Protein AF-A0A444J327-F1 (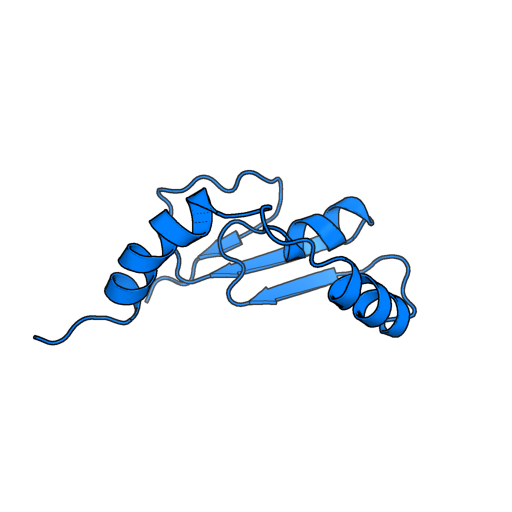afdb_monomer)

Radius of gyration: 14.36 Å; Cα contacts (8 Å, |Δi|>4): 92; chains: 1; bounding box: 26×22×43 Å

Nearest PDB structures (foldseek):
  8ia9-assembly1_A-2  TM=4.404E-01  e=3.057E-01  Saccharopolyspora spinosa
  1zg3-assembly1_A  TM=4.465E-01  e=2.663E-01  Medicago truncatula
  8yq8-assembly1_A  TM=3.602E-01  e=5.165E+00  Plasmodium falciparum VS/1
  7cty-assembly1_A  TM=3.208E-01  e=5.165E+00  Plasmodium falciparum

Sequence (88 aa):
MDITLQEIYDGFAETYEENRGLFDMTEVFDPFYAGLEAKQGRLLDVGCGAGEPFARFFIDRGWTVTGVDFYDRNRKPLMPFTVLYLKR

Organism: NCBI:txid1859131

Solvent-accessible surface area (backbone atoms only — not comparable to full-atom values): 5556 Å² total; per-residue (Å²): 133,92,76,50,75,64,61,57,47,58,69,48,45,55,65,47,59,76,51,60,84,74,66,87,53,58,86,59,49,51,60,56,52,61,72,63,79,59,81,58,53,80,45,81,37,79,70,33,77,74,31,76,70,63,56,46,60,41,44,80,48,64,27,49,55,38,30,32,30,76,68,71,80,88,61,71,64,87,55,101,59,57,69,48,68,59,81,130

Mean predicted aligned error: 9.12 Å

Foldseek 3Di:
DDDDPQNVCVVVLVVCVVCAPVDDCCVVVVVVVVVVVDQEEEEEAEQCRLPPPPNVVRVVSVYQYEYEHCHDPPDPNPDPHHYDHDDD

Secondary structure (DSSP, 8-state):
----HHHHHHHHHHHHHHTTT-S--HHHHHHHHHTT--SS-EEEEET-TT-TTHHHHHHTTT-EEEEEE---TTS--SSSSEEEE---

pLDDT: mean 74.79, std 15.04, range [45.81, 94.12]

Structure (mmCIF, N/CA/C/O backbone):
data_AF-A0A444J327-F1
#
_entry.id   AF-A0A444J327-F1
#
loop_
_atom_site.group_PDB
_atom_site.id
_atom_site.type_symbol
_atom_site.label_atom_id
_atom_site.label_alt_id
_atom_site.label_comp_id
_atom_site.label_asym_id
_atom_site.label_entity_id
_atom_site.label_seq_id
_atom_site.pdbx_PDB_ins_code
_atom_site.Cartn_x
_atom_site.Cartn_y
_atom_site.Cartn_z
_atom_site.occupancy
_atom_site.B_iso_or_equiv
_atom_site.auth_seq_id
_atom_site.auth_comp_id
_atom_site.auth_asym_id
_atom_site.auth_atom_id
_atom_site.pdbx_PDB_model_num
ATOM 1 N N . MET A 1 1 ? 16.734 4.078 -30.676 1.00 47.69 1 MET A N 1
ATOM 2 C CA . MET A 1 1 ? 15.680 3.112 -30.319 1.00 47.69 1 MET A CA 1
ATOM 3 C C . MET A 1 1 ? 14.801 3.820 -29.311 1.00 47.69 1 MET A C 1
ATOM 5 O O . MET A 1 1 ? 15.326 4.195 -28.272 1.00 47.69 1 MET A O 1
ATOM 9 N N . ASP A 1 2 ? 13.550 4.106 -29.667 1.00 65.25 2 ASP A N 1
ATOM 10 C CA . ASP A 1 2 ? 12.559 4.608 -28.710 1.00 65.25 2 ASP A CA 1
ATOM 11 C C . ASP A 1 2 ? 12.059 3.407 -27.915 1.00 65.25 2 ASP A C 1
ATOM 13 O O . ASP A 1 2 ? 11.327 2.575 -28.440 1.00 65.25 2 ASP A O 1
ATOM 17 N N . ILE A 1 3 ? 12.538 3.289 -26.684 1.00 63.97 3 ILE A N 1
ATOM 18 C CA . ILE A 1 3 ? 12.026 2.339 -25.701 1.00 63.97 3 ILE A CA 1
ATOM 19 C C . ILE A 1 3 ? 10.856 3.001 -24.981 1.00 63.97 3 ILE A C 1
ATOM 21 O O . ILE A 1 3 ? 10.967 4.122 -24.479 1.00 63.97 3 ILE A O 1
ATOM 25 N N . THR A 1 4 ? 9.713 2.330 -24.960 1.00 76.75 4 THR A N 1
ATOM 26 C CA . THR A 1 4 ? 8.527 2.810 -24.256 1.00 76.75 4 THR A CA 1
ATOM 27 C C . THR A 1 4 ? 8.725 2.684 -22.744 1.00 76.75 4 THR A C 1
ATOM 29 O O . THR A 1 4 ? 9.457 1.822 -22.256 1.00 76.75 4 THR A O 1
ATOM 32 N N . LEU A 1 5 ? 8.036 3.527 -21.964 1.00 69.19 5 LEU A N 1
ATOM 33 C CA . LEU A 1 5 ? 8.023 3.396 -20.499 1.00 69.19 5 LEU A CA 1
ATOM 34 C C . LEU A 1 5 ? 7.563 2.000 -20.055 1.00 69.19 5 LEU A C 1
ATOM 36 O O . LEU A 1 5 ? 8.041 1.500 -19.045 1.00 69.19 5 LEU A O 1
ATOM 40 N N . GLN A 1 6 ? 6.675 1.369 -20.821 1.00 66.12 6 GLN A N 1
ATOM 41 C CA . GLN A 1 6 ? 6.182 0.028 -20.539 1.00 66.12 6 GLN A CA 1
ATOM 42 C C . GLN A 1 6 ? 7.289 -1.027 -20.678 1.00 66.12 6 GLN A C 1
ATOM 44 O O . GLN A 1 6 ? 7.498 -1.800 -19.753 1.00 66.12 6 GLN A O 1
ATOM 49 N N . GLU A 1 7 ? 8.071 -0.988 -21.759 1.00 67.19 7 GLU A N 1
ATOM 50 C CA . GLU A 1 7 ? 9.182 -1.929 -21.980 1.00 67.19 7 GLU A CA 1
ATOM 51 C C . GLU A 1 7 ? 10.290 -1.797 -20.923 1.00 67.19 7 GLU A C 1
ATOM 53 O O . GLU A 1 7 ? 10.891 -2.792 -20.520 1.00 67.19 7 GLU A O 1
ATOM 58 N N . ILE A 1 8 ? 10.544 -0.577 -20.436 1.00 70.19 8 ILE A N 1
ATOM 59 C CA . ILE A 1 8 ? 11.470 -0.346 -19.319 1.00 70.19 8 ILE A CA 1
ATOM 60 C C . ILE A 1 8 ? 10.933 -1.008 -18.044 1.00 70.19 8 ILE A C 1
ATOM 62 O O . ILE A 1 8 ? 11.674 -1.705 -17.353 1.00 70.19 8 ILE A O 1
ATOM 66 N N . TYR A 1 9 ? 9.649 -0.808 -17.736 1.00 66.38 9 TYR A N 1
ATOM 67 C CA . TYR A 1 9 ? 9.025 -1.396 -16.552 1.00 66.38 9 TYR A CA 1
ATOM 68 C C . TYR A 1 9 ? 9.000 -2.922 -16.614 1.00 66.38 9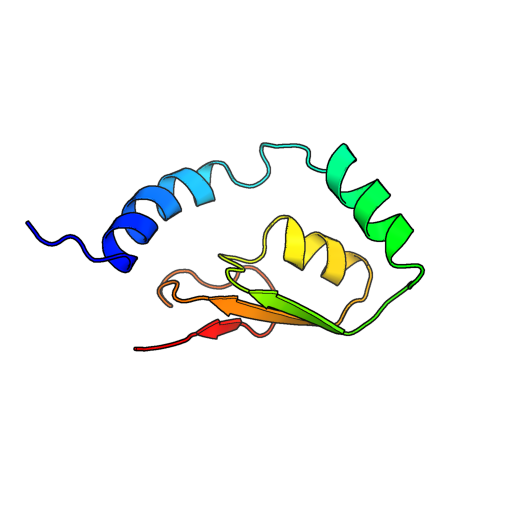 TYR A C 1
ATOM 70 O O . TYR A 1 9 ? 9.356 -3.552 -15.623 1.00 66.38 9 TYR A O 1
ATOM 78 N N . ASP A 1 10 ? 8.664 -3.516 -17.757 1.00 65.94 10 ASP A N 1
ATOM 79 C CA . ASP A 1 10 ? 8.596 -4.971 -17.915 1.00 65.94 10 ASP 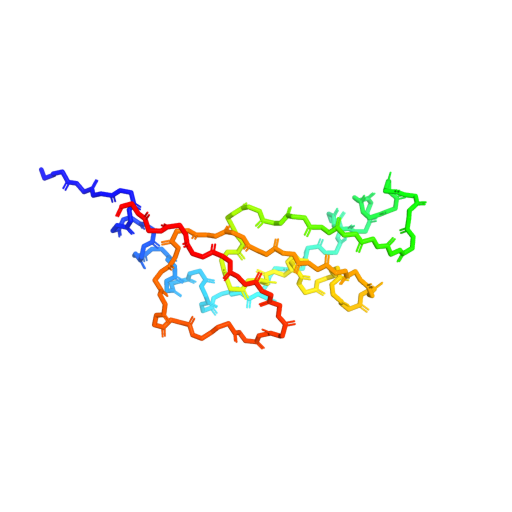A CA 1
ATOM 80 C C . ASP A 1 10 ? 9.957 -5.639 -17.646 1.00 65.94 10 ASP A C 1
ATOM 82 O O . ASP A 1 10 ? 10.021 -6.646 -16.936 1.00 65.94 10 ASP A O 1
ATOM 86 N N . GLY A 1 11 ? 11.055 -5.033 -18.115 1.00 67.62 11 GLY A N 1
ATOM 87 C CA . GLY A 1 11 ? 12.413 -5.536 -17.880 1.00 67.62 11 GLY A CA 1
ATOM 88 C C . GLY A 1 11 ? 12.866 -5.479 -16.415 1.00 67.62 11 GLY A C 1
ATOM 89 O O . GLY A 1 11 ? 13.607 -6.350 -15.964 1.00 67.62 11 GLY A O 1
ATOM 90 N N . PHE A 1 12 ? 12.410 -4.488 -15.642 1.00 64.56 12 PHE A N 1
ATOM 91 C CA . PHE A 1 12 ? 12.701 -4.410 -14.204 1.00 64.56 12 PHE A CA 1
ATOM 92 C C . PHE A 1 12 ? 11.716 -5.202 -13.354 1.00 64.56 12 PHE A C 1
ATOM 94 O O . PHE 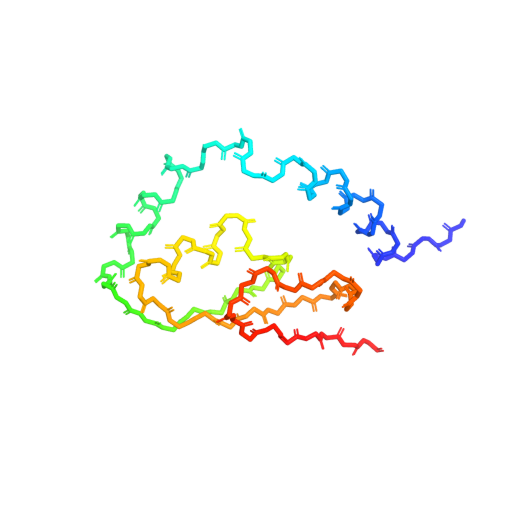A 1 12 ? 12.063 -5.638 -12.257 1.00 64.56 12 PHE A O 1
ATOM 101 N N . ALA A 1 13 ? 10.492 -5.389 -13.839 1.00 61.34 13 ALA A N 1
ATOM 102 C CA . ALA A 1 13 ? 9.434 -5.987 -13.059 1.00 61.34 13 ALA A CA 1
ATOM 103 C C . ALA A 1 13 ? 9.707 -7.460 -12.761 1.00 61.34 13 ALA A C 1
ATOM 105 O O . ALA A 1 13 ? 9.252 -7.930 -11.732 1.00 61.34 13 ALA A O 1
ATOM 106 N N . GLU A 1 14 ? 10.395 -8.215 -13.618 1.00 61.69 14 GLU A N 1
ATOM 107 C CA . GLU A 1 14 ? 10.742 -9.618 -13.326 1.00 61.69 14 GLU A CA 1
ATOM 108 C C . GLU A 1 14 ? 11.725 -9.724 -12.153 1.00 61.69 14 GLU A C 1
ATOM 110 O O . GLU A 1 14 ? 11.389 -10.299 -11.120 1.00 61.69 14 GLU A O 1
ATOM 115 N N . THR A 1 15 ? 12.860 -9.028 -12.236 1.00 59.66 15 THR A N 1
ATOM 116 C CA . THR A 1 15 ? 13.846 -8.944 -11.147 1.00 59.66 15 THR A CA 1
ATOM 117 C C . THR A 1 15 ? 13.251 -8.354 -9.868 1.00 59.66 15 THR A C 1
ATOM 119 O O . THR A 1 15 ? 13.603 -8.765 -8.764 1.00 59.66 15 THR A O 1
ATOM 122 N N . TYR A 1 16 ? 12.354 -7.372 -9.989 1.00 60.91 16 TYR A N 1
ATOM 123 C CA . TYR A 1 16 ? 11.702 -6.772 -8.832 1.00 60.91 16 TYR A CA 1
ATOM 124 C C . TYR A 1 16 ? 10.737 -7.759 -8.168 1.00 60.91 16 TYR A C 1
ATOM 126 O O . TYR A 1 16 ? 10.829 -7.896 -6.955 1.00 60.91 16 TYR A O 1
ATOM 134 N N . GLU A 1 17 ? 9.887 -8.474 -8.929 1.00 62.44 17 GLU A N 1
ATOM 135 C CA . GLU A 1 17 ? 8.999 -9.543 -8.418 1.00 62.44 17 GLU A CA 1
ATOM 136 C C . GLU A 1 17 ? 9.772 -10.637 -7.678 1.00 62.44 17 GLU A C 1
ATOM 138 O O . GLU A 1 17 ? 9.388 -11.009 -6.573 1.00 62.44 17 GLU A O 1
ATOM 143 N N . GLU A 1 18 ? 10.869 -11.129 -8.257 1.00 62.81 18 GLU A N 1
ATOM 144 C CA . GLU A 1 18 ? 11.673 -12.213 -7.671 1.00 62.81 18 GLU A CA 1
ATOM 145 C C . GLU A 1 18 ? 12.317 -11.830 -6.334 1.00 62.81 18 GLU A C 1
ATOM 147 O O . GLU A 1 18 ? 12.553 -12.688 -5.486 1.00 62.81 18 GLU A O 1
ATOM 152 N N . ASN A 1 19 ? 12.568 -10.536 -6.126 1.00 60.59 19 ASN A N 1
ATOM 153 C CA . ASN A 1 19 ? 13.155 -10.001 -4.901 1.00 60.59 19 ASN A CA 1
ATOM 154 C C . ASN A 1 19 ? 12.111 -9.368 -3.955 1.00 60.59 19 ASN A C 1
ATOM 156 O O . ASN A 1 19 ? 12.483 -8.771 -2.936 1.00 60.59 19 ASN A O 1
ATOM 160 N N . ARG A 1 20 ? 10.803 -9.475 -4.253 1.00 61.16 20 ARG A N 1
ATOM 161 C CA . ARG A 1 20 ? 9.745 -8.928 -3.383 1.00 61.16 20 ARG A CA 1
ATOM 162 C C . ARG A 1 20 ? 9.698 -9.664 -2.047 1.00 61.16 20 ARG A C 1
ATOM 164 O O . ARG A 1 20 ? 9.791 -10.884 -1.980 1.00 61.16 20 ARG A O 1
ATOM 171 N N . GLY A 1 21 ? 9.544 -8.893 -0.970 1.00 59.19 21 GLY A N 1
ATOM 172 C CA . GLY A 1 21 ? 9.535 -9.398 0.407 1.00 59.19 21 GLY A CA 1
ATOM 173 C C . GLY A 1 21 ? 10.920 -9.608 1.032 1.00 59.19 21 GLY A C 1
ATOM 174 O O . GLY A 1 21 ? 10.991 -9.968 2.202 1.00 59.19 21 GLY A O 1
ATOM 175 N N . LEU A 1 22 ? 12.017 -9.353 0.301 1.00 57.00 22 LEU A N 1
ATOM 176 C CA . LEU A 1 22 ? 13.381 -9.444 0.849 1.00 57.00 22 LEU A CA 1
ATOM 177 C C . LEU A 1 22 ? 13.793 -8.225 1.686 1.00 57.00 22 LEU A C 1
ATOM 179 O O . LEU A 1 22 ? 14.771 -8.296 2.427 1.00 57.00 22 LEU A O 1
ATOM 183 N N . PHE A 1 23 ? 13.062 -7.115 1.575 1.00 65.50 23 PHE A N 1
ATOM 184 C CA . PHE A 1 23 ? 13.325 -5.901 2.340 1.00 65.50 23 PHE A CA 1
ATOM 185 C C . PHE A 1 23 ? 12.287 -5.744 3.444 1.00 65.50 23 PHE A C 1
ATOM 187 O O . PHE A 1 23 ? 11.092 -5.612 3.173 1.00 65.50 23 PHE A O 1
ATOM 194 N N . ASP A 1 24 ? 12.760 -5.745 4.688 1.00 75.62 24 ASP A N 1
ATOM 195 C CA . ASP A 1 24 ? 11.946 -5.373 5.837 1.00 75.62 24 ASP A CA 1
ATOM 196 C C . ASP A 1 24 ? 11.664 -3.864 5.782 1.00 75.62 24 ASP A C 1
ATOM 198 O O . ASP A 1 24 ? 12.543 -3.035 6.013 1.00 75.62 24 ASP A O 1
ATOM 202 N N . MET A 1 25 ? 10.428 -3.514 5.423 1.00 84.06 25 MET A N 1
ATOM 203 C CA . MET A 1 25 ? 9.953 -2.130 5.326 1.00 84.06 25 MET A CA 1
ATOM 204 C C . MET A 1 25 ? 9.229 -1.669 6.599 1.00 84.06 25 MET A C 1
ATOM 206 O O . MET A 1 25 ? 8.639 -0.586 6.608 1.00 84.06 25 MET A O 1
ATOM 210 N N . THR A 1 26 ? 9.256 -2.467 7.673 1.00 84.00 26 THR A N 1
ATOM 211 C CA . THR A 1 26 ? 8.512 -2.196 8.913 1.00 84.00 26 THR A CA 1
ATOM 212 C C . THR A 1 26 ? 8.879 -0.837 9.507 1.00 84.00 26 THR A C 1
ATOM 214 O O . THR A 1 26 ? 7.988 -0.066 9.860 1.00 84.00 26 THR A O 1
ATOM 217 N N . GLU A 1 27 ? 10.168 -0.474 9.507 1.00 88.50 27 GLU A N 1
ATOM 218 C CA . GLU A 1 27 ? 10.648 0.818 10.028 1.00 88.50 27 GLU A CA 1
ATOM 219 C C . GLU A 1 27 ? 10.084 2.039 9.281 1.00 88.50 27 GLU A C 1
ATOM 221 O O . GLU A 1 27 ? 10.033 3.134 9.837 1.00 88.50 27 GLU A O 1
ATOM 226 N N . VAL A 1 28 ? 9.637 1.866 8.035 1.00 88.25 28 VAL A N 1
ATOM 227 C CA . VAL A 1 28 ? 9.001 2.925 7.239 1.00 88.25 28 VAL A CA 1
ATOM 228 C C . VAL A 1 28 ? 7.482 2.876 7.387 1.00 88.25 28 VAL A C 1
ATOM 230 O O . VAL A 1 28 ? 6.832 3.914 7.520 1.00 88.25 28 VAL A O 1
ATOM 233 N N . PHE A 1 29 ? 6.897 1.679 7.366 1.00 88.44 29 PHE A N 1
ATOM 234 C CA . PHE A 1 29 ? 5.446 1.508 7.365 1.00 88.44 29 PHE A CA 1
ATOM 235 C C . PHE A 1 29 ? 4.801 1.792 8.712 1.00 88.44 29 PHE A C 1
ATOM 237 O O . PHE A 1 29 ? 3.739 2.411 8.742 1.00 88.44 29 PHE A O 1
ATOM 244 N N . ASP A 1 30 ? 5.432 1.406 9.816 1.00 90.25 30 ASP A N 1
ATOM 245 C CA . ASP A 1 30 ? 4.880 1.630 11.148 1.00 90.25 30 ASP A CA 1
ATOM 246 C C . ASP A 1 30 ? 4.713 3.120 11.491 1.00 90.25 30 ASP A C 1
ATOM 248 O O . ASP A 1 30 ? 3.599 3.506 11.864 1.00 90.25 30 ASP A O 1
ATOM 252 N N . PRO A 1 31 ? 5.723 4.002 11.326 1.00 93.31 31 PRO A N 1
ATOM 253 C CA . PRO A 1 31 ? 5.528 5.426 11.590 1.00 93.31 31 PRO A CA 1
ATOM 254 C C . PRO A 1 31 ? 4.566 6.077 10.590 1.00 93.31 31 PRO A C 1
ATOM 256 O O . PRO A 1 31 ? 3.768 6.926 10.989 1.00 93.31 31 PRO A O 1
ATOM 259 N N . PHE A 1 32 ? 4.587 5.665 9.316 1.00 91.25 32 PHE A N 1
ATOM 260 C CA . PHE A 1 32 ? 3.623 6.146 8.323 1.00 91.25 32 PHE A CA 1
ATOM 261 C C . PHE A 1 32 ? 2.187 5.810 8.736 1.00 91.25 32 PHE A C 1
ATOM 263 O O . PHE A 1 32 ? 1.326 6.687 8.763 1.00 91.25 32 PHE A O 1
ATOM 270 N N . TYR A 1 33 ? 1.939 4.554 9.111 1.00 91.50 33 TYR A N 1
ATOM 271 C CA . TYR A 1 33 ? 0.626 4.088 9.537 1.00 91.50 33 TYR A CA 1
ATOM 272 C C . TYR A 1 33 ? 0.166 4.769 10.825 1.00 91.50 33 TYR A C 1
ATOM 274 O O . TYR A 1 33 ? -0.991 5.176 10.924 1.00 91.50 33 TYR A O 1
ATOM 282 N N . ALA A 1 34 ? 1.067 4.932 11.798 1.00 91.62 34 ALA A N 1
ATOM 283 C CA . ALA A 1 34 ? 0.766 5.625 13.046 1.00 91.62 34 ALA A CA 1
ATOM 284 C C . ALA A 1 34 ? 0.295 7.067 12.794 1.00 91.62 34 ALA A C 1
ATOM 286 O O . ALA A 1 34 ? -0.653 7.522 13.433 1.00 91.62 34 ALA A O 1
ATOM 287 N N . GLY A 1 35 ? 0.898 7.752 11.817 1.00 93.62 35 GLY A N 1
ATOM 288 C CA . GLY A 1 35 ? 0.522 9.110 11.421 1.00 93.62 35 GLY A CA 1
ATOM 289 C C . GLY A 1 35 ? -0.840 9.238 10.727 1.00 93.62 35 GLY A C 1
ATOM 290 O O . GLY A 1 35 ? -1.347 10.350 10.617 1.00 93.62 35 GLY A O 1
ATOM 291 N N . LEU A 1 36 ? -1.456 8.139 10.271 1.00 91.12 36 LEU A N 1
ATOM 292 C CA . LEU A 1 36 ? -2.797 8.177 9.670 1.00 91.12 36 LEU A CA 1
ATOM 293 C C . LEU A 1 36 ? -3.908 8.357 10.709 1.00 91.12 36 LEU A C 1
ATOM 295 O O . LEU A 1 36 ? -5.029 8.695 10.333 1.00 91.12 36 LEU A O 1
ATOM 299 N N . GLU A 1 37 ? -3.625 8.065 11.985 1.00 91.69 37 G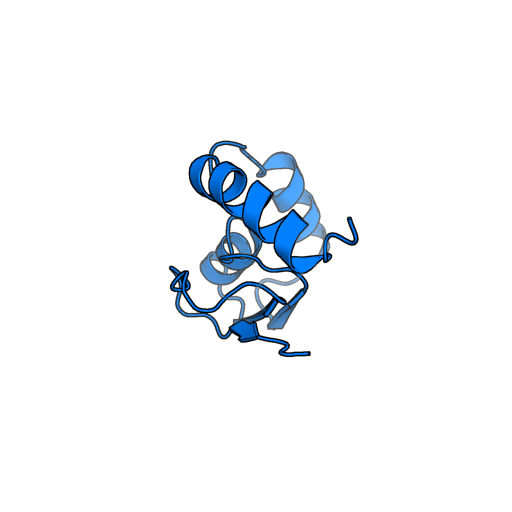LU A N 1
ATOM 300 C CA . GLU A 1 37 ? -4.579 8.135 13.105 1.00 91.69 37 GLU A CA 1
ATOM 301 C C . GLU A 1 37 ? -5.911 7.390 12.845 1.00 91.69 37 GLU A C 1
ATOM 303 O O . GLU A 1 37 ? -6.943 7.661 13.459 1.00 91.69 37 GLU A O 1
ATOM 308 N N . ALA A 1 38 ? -5.896 6.402 11.944 1.00 90.19 38 ALA A N 1
ATOM 309 C CA . ALA A 1 38 ? -7.064 5.655 11.496 1.00 90.19 38 ALA A CA 1
ATOM 310 C C . ALA A 1 38 ? -6.827 4.147 11.623 1.00 90.19 38 ALA A C 1
ATOM 312 O O . ALA A 1 38 ? -5.775 3.625 11.262 1.00 90.19 38 ALA A O 1
ATOM 313 N N . LYS A 1 39 ? -7.837 3.423 12.119 1.00 87.50 39 LYS A N 1
ATOM 314 C CA . LYS A 1 39 ? -7.759 1.960 12.278 1.00 87.50 39 LYS A CA 1
ATOM 315 C C . LYS A 1 39 ? -8.044 1.201 10.981 1.00 87.50 39 LYS A C 1
ATOM 317 O O . LYS A 1 39 ? -7.513 0.116 10.805 1.00 87.50 39 LYS A O 1
ATOM 322 N N . GLN A 1 40 ? -8.890 1.757 10.114 1.00 92.12 40 GLN A N 1
ATOM 323 C CA . GLN A 1 40 ? -9.255 1.215 8.804 1.00 92.12 40 GLN A CA 1
ATOM 324 C C . GLN A 1 40 ? -9.817 2.330 7.915 1.00 92.12 40 GLN A C 1
ATOM 326 O O . GLN A 1 40 ? -10.272 3.360 8.419 1.00 92.12 40 GLN A O 1
ATOM 331 N N . GLY A 1 41 ? -9.845 2.112 6.603 1.00 91.75 41 GLY A N 1
ATOM 332 C CA . GLY A 1 41 ? -10.354 3.090 5.646 1.00 91.75 41 GLY A CA 1
ATOM 333 C C . GLY A 1 41 ? -10.340 2.582 4.209 1.00 91.75 41 GLY A C 1
ATOM 334 O O . GLY A 1 41 ? -10.272 1.378 3.958 1.00 91.75 41 GLY A O 1
ATOM 335 N N . ARG A 1 42 ? -10.415 3.517 3.258 1.00 93.00 42 ARG A N 1
ATOM 336 C CA . ARG A 1 42 ? -10.282 3.243 1.822 1.00 93.00 42 ARG A CA 1
ATOM 337 C C . ARG A 1 42 ? -8.972 3.844 1.320 1.00 93.00 42 ARG A C 1
ATOM 339 O O . ARG A 1 42 ? -8.768 5.041 1.487 1.00 93.00 42 ARG A O 1
ATOM 346 N N . LEU A 1 43 ? -8.121 3.026 0.711 1.00 91.88 43 LEU A N 1
ATOM 347 C CA . LEU A 1 43 ? -6.820 3.421 0.167 1.00 91.88 43 LEU A CA 1
ATOM 348 C C . LEU A 1 43 ? -6.841 3.317 -1.361 1.00 91.88 43 LEU A C 1
ATOM 350 O O . LEU A 1 43 ? -7.327 2.325 -1.906 1.00 91.88 43 LEU A O 1
ATOM 354 N N . LEU A 1 44 ? -6.298 4.326 -2.039 1.00 92.38 44 LEU A N 1
ATOM 355 C CA . LEU A 1 44 ? -5.972 4.275 -3.462 1.00 92.38 44 LEU A CA 1
ATOM 356 C C . LEU A 1 44 ? -4.454 4.134 -3.596 1.00 92.38 44 LEU A C 1
ATOM 358 O O . LEU A 1 44 ? -3.729 5.025 -3.163 1.00 92.38 44 LEU A O 1
ATOM 362 N N . ASP A 1 45 ? -3.999 3.034 -4.185 1.00 89.31 45 ASP A N 1
ATOM 363 C CA . ASP A 1 45 ? -2.586 2.739 -4.422 1.00 89.31 45 ASP A CA 1
ATOM 364 C C . ASP A 1 45 ? -2.269 2.901 -5.917 1.00 89.31 45 ASP A C 1
ATOM 366 O O . ASP A 1 45 ? -2.790 2.160 -6.753 1.00 89.31 45 ASP A O 1
ATOM 370 N N . VAL A 1 46 ? -1.482 3.921 -6.267 1.00 89.12 46 VAL A N 1
ATOM 371 C CA . VAL A 1 46 ? -1.173 4.293 -7.658 1.00 89.12 46 VAL A CA 1
ATOM 372 C C . VAL A 1 46 ? 0.248 3.850 -7.990 1.00 89.12 46 VAL A C 1
ATOM 374 O O . VAL A 1 46 ? 1.196 4.301 -7.357 1.00 89.12 46 VAL A O 1
ATOM 377 N N . GLY A 1 47 ? 0.395 3.012 -9.015 1.00 84.62 47 GLY A N 1
ATOM 378 C CA . GLY A 1 47 ? 1.628 2.266 -9.279 1.00 84.62 47 GLY A CA 1
ATOM 379 C C . GLY A 1 47 ? 1.760 1.049 -8.361 1.00 84.62 47 GLY A C 1
ATOM 380 O O . GLY A 1 47 ? 2.839 0.789 -7.835 1.00 84.62 47 GLY A O 1
ATOM 381 N N . CYS A 1 48 ? 0.649 0.344 -8.116 1.00 81.69 48 CYS A N 1
ATOM 382 C CA . CYS A 1 48 ? 0.561 -0.687 -7.078 1.00 81.69 48 CYS A CA 1
ATOM 383 C C . CYS A 1 48 ? 1.359 -1.973 -7.369 1.00 81.69 48 CYS A C 1
ATOM 385 O O . CYS A 1 48 ? 1.492 -2.834 -6.497 1.00 81.69 48 CYS A O 1
ATOM 387 N N . GLY A 1 49 ? 1.856 -2.168 -8.591 1.00 79.50 49 GLY A N 1
ATOM 388 C CA . GLY A 1 49 ? 2.493 -3.402 -9.037 1.00 79.50 49 GLY A CA 1
ATOM 389 C C . GLY A 1 49 ? 1.594 -4.614 -8.779 1.00 79.50 49 GLY A C 1
ATOM 390 O O . GLY A 1 49 ? 0.405 -4.594 -9.099 1.00 79.50 49 GLY A O 1
ATOM 391 N N . ALA A 1 50 ? 2.139 -5.659 -8.143 1.00 74.50 50 ALA A N 1
ATOM 392 C CA . ALA A 1 50 ? 1.346 -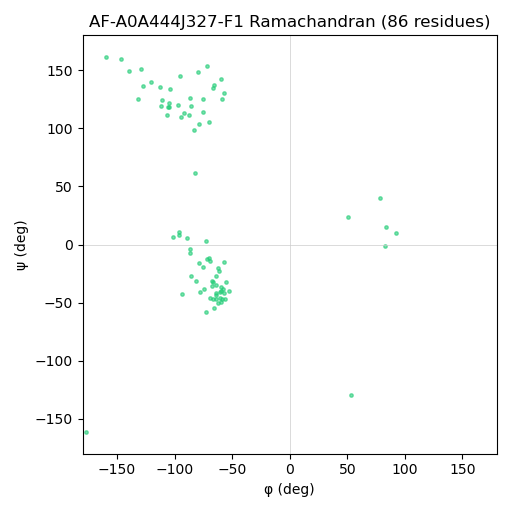6.810 -7.688 1.00 74.50 50 ALA A CA 1
ATOM 393 C C . ALA A 1 50 ? 0.768 -6.656 -6.266 1.00 74.50 50 ALA A C 1
ATOM 395 O O . ALA A 1 50 ? 0.158 -7.598 -5.760 1.00 74.50 50 ALA A O 1
ATOM 396 N N . GLY A 1 51 ? 0.928 -5.492 -5.625 1.00 78.56 51 GLY A N 1
ATOM 397 C CA . GLY A 1 51 ? 0.323 -5.171 -4.327 1.00 78.56 51 GLY A CA 1
ATOM 398 C C . GLY A 1 51 ? 1.163 -5.469 -3.086 1.00 78.56 51 GLY A C 1
ATOM 399 O O . GLY A 1 51 ? 0.644 -5.392 -1.974 1.00 78.56 51 GLY A O 1
ATOM 400 N N . GLU A 1 52 ? 2.441 -5.803 -3.240 1.00 81.88 52 GLU A N 1
ATOM 401 C CA . GLU A 1 52 ? 3.333 -6.155 -2.128 1.00 81.88 52 GLU A CA 1
ATOM 402 C C . GLU A 1 52 ? 4.547 -5.212 -2.061 1.00 81.88 52 GLU A C 1
ATOM 404 O O . GLU A 1 52 ? 5.109 -4.893 -3.113 1.00 81.88 52 GLU A O 1
ATOM 409 N N . PRO A 1 53 ? 5.000 -4.792 -0.858 1.00 81.75 53 PRO A N 1
ATOM 410 C CA . PRO A 1 53 ? 4.422 -5.081 0.464 1.00 81.75 53 PRO A CA 1
ATOM 411 C C . PRO A 1 53 ? 3.314 -4.098 0.900 1.00 81.75 53 PRO A C 1
ATOM 413 O O . PRO A 1 53 ? 2.670 -4.290 1.930 1.00 81.75 53 PRO A O 1
ATOM 416 N N . PHE A 1 54 ? 3.095 -3.018 0.144 1.00 86.88 54 PHE A N 1
ATOM 417 C CA . PHE A 1 54 ? 2.294 -1.879 0.599 1.00 86.88 54 PHE A CA 1
ATOM 418 C C . PHE A 1 54 ? 0.787 -2.168 0.653 1.00 86.88 54 PHE A C 1
ATOM 420 O O . PHE A 1 54 ? 0.188 -2.077 1.724 1.00 86.88 54 PHE A O 1
ATOM 427 N N . ALA A 1 55 ? 0.155 -2.562 -0.461 1.00 87.50 55 ALA A N 1
ATOM 428 C CA . ALA A 1 55 ? -1.284 -2.842 -0.459 1.00 87.50 55 ALA A CA 1
ATOM 429 C C . ALA A 1 55 ? -1.635 -3.968 0.528 1.00 87.50 55 ALA A C 1
ATOM 431 O O . ALA A 1 55 ? -2.611 -3.848 1.273 1.00 87.50 55 ALA A O 1
ATOM 432 N N . ARG A 1 56 ? -0.802 -5.015 0.614 1.00 85.69 56 ARG A N 1
ATOM 433 C CA . ARG A 1 56 ? -0.956 -6.092 1.599 1.00 85.69 56 ARG A CA 1
ATOM 434 C C . ARG A 1 56 ? -0.928 -5.593 3.040 1.00 85.69 56 ARG A C 1
ATOM 436 O O . ARG A 1 56 ? -1.826 -5.945 3.803 1.00 85.69 56 ARG A O 1
ATOM 443 N N . PHE A 1 57 ? 0.032 -4.741 3.400 1.00 89.00 57 PHE A N 1
ATOM 444 C CA . PHE A 1 57 ? 0.147 -4.181 4.751 1.00 89.00 57 PHE A CA 1
ATOM 445 C C . PHE A 1 57 ? -1.163 -3.533 5.233 1.00 89.00 57 PHE A C 1
ATOM 447 O O . PHE A 1 57 ? -1.555 -3.712 6.391 1.00 89.00 57 PHE A O 1
ATOM 454 N N . PHE A 1 58 ? -1.855 -2.820 4.339 1.00 92.00 58 PHE A N 1
ATOM 455 C CA . PHE A 1 58 ? -3.141 -2.173 4.608 1.00 92.00 58 PHE A CA 1
ATOM 456 C C . PHE A 1 58 ? -4.322 -3.153 4.600 1.00 92.00 58 PHE A C 1
ATOM 458 O O . PHE A 1 58 ? -5.188 -3.071 5.475 1.00 92.00 58 PHE A O 1
ATOM 465 N N . ILE A 1 59 ? -4.352 -4.103 3.659 1.00 90.25 59 ILE A N 1
ATOM 466 C CA . ILE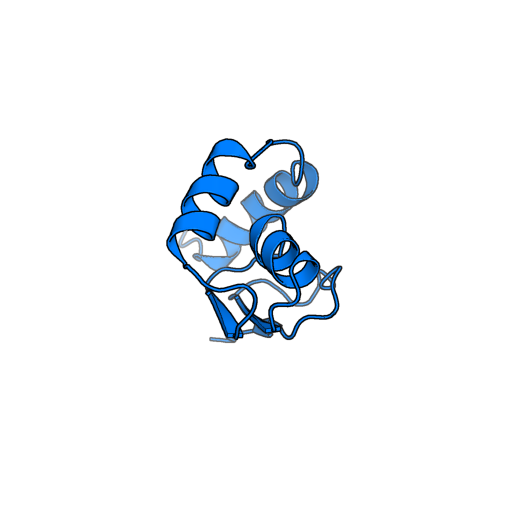 A 1 59 ? -5.390 -5.147 3.588 1.00 90.25 59 ILE A CA 1
ATOM 467 C C . ILE A 1 59 ? -5.395 -5.998 4.862 1.00 90.25 59 ILE A C 1
ATOM 469 O O . ILE A 1 59 ? -6.454 -6.196 5.455 1.00 90.25 59 ILE A O 1
ATOM 473 N N . ASP A 1 60 ? -4.222 -6.432 5.333 1.00 90.12 60 ASP A N 1
ATOM 474 C CA . ASP A 1 60 ? -4.084 -7.210 6.574 1.00 90.12 60 ASP A CA 1
ATOM 475 C C . ASP A 1 60 ? -4.554 -6.433 7.816 1.00 90.12 60 ASP A C 1
ATOM 477 O O . ASP A 1 60 ? -4.902 -7.027 8.835 1.00 90.12 60 ASP A O 1
ATOM 481 N N . ARG A 1 61 ? -4.621 -5.098 7.724 1.00 91.56 61 ARG A N 1
ATOM 482 C CA . ARG A 1 61 ? -5.139 -4.192 8.762 1.00 91.56 61 ARG A CA 1
ATOM 483 C C . ARG A 1 61 ? -6.606 -3.796 8.544 1.00 91.56 61 ARG A C 1
ATOM 485 O O . ARG A 1 61 ? -7.105 -2.902 9.219 1.00 91.56 61 ARG A O 1
ATOM 492 N N . GLY A 1 62 ? -7.315 -4.453 7.624 1.00 92.31 62 GLY A N 1
ATOM 493 C CA . GLY A 1 62 ? -8.754 -4.266 7.405 1.00 92.31 62 GLY A CA 1
ATOM 494 C C . GLY A 1 62 ? -9.126 -3.081 6.511 1.00 92.31 62 GLY A C 1
ATOM 495 O O . GLY A 1 62 ? -10.287 -2.667 6.489 1.00 92.31 62 GLY A O 1
ATOM 496 N N . TRP A 1 63 ? -8.174 -2.517 5.767 1.00 94.12 63 TRP A N 1
ATOM 497 C CA . TRP A 1 63 ? -8.466 -1.459 4.802 1.00 94.12 63 TRP A CA 1
ATOM 498 C C . TRP A 1 63 ? -9.030 -2.019 3.495 1.00 94.12 63 TRP A C 1
ATOM 500 O O . TRP A 1 63 ? -8.662 -3.095 3.031 1.00 94.12 63 TRP A O 1
ATOM 510 N N . THR A 1 64 ? -9.897 -1.238 2.851 1.00 92.81 64 THR A N 1
ATOM 511 C CA . THR A 1 64 ? -10.321 -1.486 1.469 1.00 92.81 64 THR A CA 1
ATOM 512 C C . THR A 1 64 ? -9.345 -0.799 0.523 1.00 92.81 64 THR A C 1
ATOM 514 O O . THR A 1 64 ? -9.323 0.429 0.453 1.00 92.81 64 THR A O 1
ATOM 517 N N . VAL A 1 65 ? -8.556 -1.568 -0.223 1.00 90.19 65 VAL A N 1
ATOM 518 C CA . VAL A 1 65 ? -7.545 -1.025 -1.141 1.00 90.19 65 VAL A CA 1
ATOM 519 C C . VAL A 1 65 ? -8.022 -1.126 -2.590 1.00 90.19 65 VAL A C 1
ATOM 521 O O . VAL A 1 65 ? -8.537 -2.157 -3.019 1.00 90.19 65 VAL A O 1
ATOM 524 N N . THR A 1 66 ? -7.873 -0.040 -3.346 1.00 90.06 66 THR A N 1
ATOM 525 C CA . THR A 1 66 ? -8.027 0.002 -4.808 1.00 90.06 66 THR A CA 1
ATOM 526 C C . THR A 1 66 ? -6.658 0.269 -5.416 1.00 90.06 66 THR A C 1
ATOM 528 O O . THR A 1 66 ? -6.070 1.307 -5.132 1.00 90.06 66 THR A O 1
ATOM 531 N N . GLY A 1 67 ? -6.153 -0.654 -6.231 1.00 86.62 67 GLY A N 1
ATOM 532 C CA . GLY A 1 67 ? -4.881 -0.498 -6.936 1.00 86.62 67 GLY A CA 1
ATOM 533 C C . GLY A 1 67 ? -5.085 0.043 -8.348 1.00 86.62 67 GLY A C 1
ATOM 534 O O . GLY A 1 67 ? -6.072 -0.295 -9.003 1.00 86.62 67 GLY A O 1
ATOM 535 N N . VAL A 1 68 ? -4.162 0.868 -8.832 1.00 86.38 68 VAL A N 1
ATOM 536 C CA . VAL A 1 68 ? -4.112 1.337 -10.221 1.00 86.38 68 VAL A CA 1
ATOM 537 C C . VAL A 1 68 ? -2.696 1.164 -10.742 1.00 86.38 68 VAL A C 1
ATOM 539 O O . VAL A 1 68 ? -1.763 1.702 -10.153 1.00 86.38 68 VAL A O 1
ATOM 542 N N . ASP A 1 69 ? -2.527 0.459 -11.857 1.00 79.88 69 ASP A N 1
ATOM 543 C CA . ASP A 1 69 ? -1.222 0.307 -12.505 1.00 79.88 69 ASP A CA 1
ATOM 544 C C . ASP A 1 69 ? -1.364 0.222 -14.037 1.00 79.88 69 ASP A C 1
ATOM 546 O O . ASP A 1 69 ? -2.437 -0.067 -14.575 1.00 79.88 69 ASP A O 1
ATOM 550 N N . PHE A 1 70 ? -0.271 0.499 -14.744 1.00 70.06 70 PHE A N 1
ATOM 551 C CA . PHE A 1 70 ? -0.096 0.266 -16.177 1.00 70.06 70 PHE A CA 1
ATOM 552 C C . PHE A 1 70 ? 0.408 -1.161 -16.488 1.00 70.06 70 PHE A C 1
ATOM 554 O O . PHE A 1 70 ? 0.524 -1.520 -17.658 1.00 70.06 70 PHE A O 1
ATOM 561 N N . TYR A 1 71 ? 0.693 -1.963 -15.456 1.00 59.03 71 TYR A N 1
ATOM 562 C CA . TYR A 1 71 ? 1.285 -3.300 -15.540 1.00 59.03 71 TYR A CA 1
ATOM 563 C C . TYR A 1 71 ? 0.466 -4.336 -16.358 1.00 59.03 71 TYR A C 1
ATOM 565 O O . TYR A 1 71 ? -0.762 -4.370 -16.285 1.00 59.03 71 TYR A O 1
ATOM 573 N N . ASP A 1 72 ? 1.132 -5.218 -17.120 1.00 56.00 72 ASP A N 1
ATOM 574 C CA . ASP A 1 72 ? 0.486 -6.229 -17.981 1.00 56.00 72 ASP A CA 1
ATOM 575 C C . ASP A 1 72 ? -0.273 -7.322 -17.188 1.00 56.00 72 ASP A C 1
ATOM 577 O O . ASP A 1 72 ? 0.223 -7.947 -16.247 1.00 56.00 72 ASP A O 1
ATOM 581 N N . ARG A 1 73 ? -1.494 -7.611 -17.652 1.00 47.66 73 ARG A N 1
ATOM 582 C CA . ARG A 1 73 ? -2.504 -8.544 -17.117 1.00 47.66 73 ARG A CA 1
ATOM 583 C C . ARG A 1 73 ? -2.014 -9.996 -16.974 1.00 47.66 73 ARG A C 1
ATOM 585 O O . ARG A 1 73 ? -2.675 -10.790 -16.304 1.00 4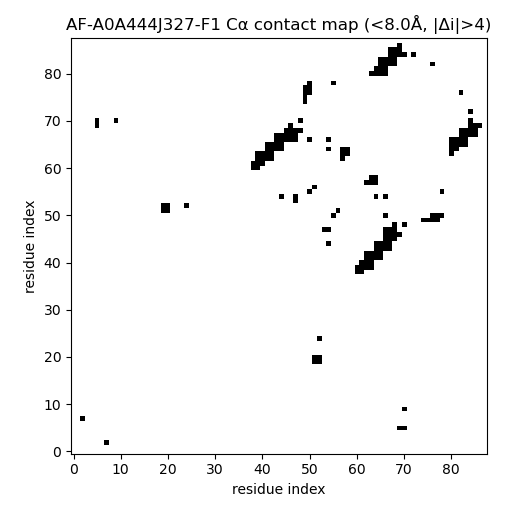7.66 73 ARG A O 1
ATOM 592 N N . ASN A 1 74 ? -0.896 -10.369 -17.593 1.00 49.56 74 ASN A N 1
ATOM 593 C CA . ASN A 1 74 ? -0.366 -11.733 -17.532 1.00 49.56 74 ASN A CA 1
ATOM 594 C C . ASN A 1 74 ? 0.239 -12.113 -16.167 1.00 49.56 74 ASN A C 1
ATOM 596 O O . ASN A 1 74 ? 0.423 -13.303 -15.906 1.00 49.56 74 ASN A O 1
ATOM 600 N N . ARG A 1 75 ? 0.469 -11.155 -15.253 1.00 54.53 75 ARG A N 1
ATOM 601 C CA . ARG A 1 75 ? 0.748 -11.468 -13.841 1.00 54.53 75 ARG A CA 1
ATOM 602 C C . ARG A 1 75 ? -0.545 -11.398 -13.041 1.00 54.53 75 ARG A C 1
ATOM 604 O O . ARG A 1 75 ? -1.123 -10.332 -12.848 1.00 54.53 75 ARG A O 1
ATOM 611 N N . LYS A 1 76 ? -1.032 -12.564 -12.606 1.00 50.56 76 LYS A N 1
ATOM 612 C CA . LYS A 1 76 ? -2.207 -12.653 -11.733 1.00 50.56 76 LYS A CA 1
ATOM 613 C C . LYS A 1 76 ? -1.945 -11.826 -10.469 1.00 50.56 76 LYS A C 1
ATOM 615 O O . LYS A 1 76 ? -0.915 -12.060 -9.838 1.00 50.56 76 LYS A O 1
ATOM 620 N N . PRO A 1 77 ? -2.857 -10.933 -10.050 1.00 53.12 77 PRO A N 1
ATOM 621 C CA . PRO A 1 77 ? -2.773 -10.377 -8.711 1.00 53.12 77 PRO A CA 1
ATOM 622 C C . PRO A 1 77 ? -2.845 -11.542 -7.717 1.00 53.12 77 PRO A C 1
ATOM 624 O O . PRO A 1 77 ? -3.763 -12.362 -7.773 1.00 53.12 77 PRO A O 1
ATOM 627 N N . LEU A 1 78 ? -1.857 -11.641 -6.828 1.00 53.09 78 LEU A N 1
ATOM 628 C CA . LEU A 1 78 ? -1.771 -12.697 -5.809 1.00 53.09 78 LEU A CA 1
ATOM 629 C C . LEU A 1 78 ? -2.799 -12.505 -4.675 1.00 53.09 78 LEU A C 1
ATOM 631 O O . LEU A 1 78 ? -2.823 -13.266 -3.712 1.00 53.09 78 LEU A O 1
ATOM 635 N N . MET A 1 79 ? -3.649 -11.481 -4.776 1.00 55.81 79 MET A N 1
ATOM 636 C CA . MET A 1 79 ? -4.407 -10.911 -3.668 1.00 55.81 79 MET A CA 1
ATOM 637 C C . MET A 1 79 ? -5.841 -10.547 -4.072 1.00 55.81 79 MET A C 1
ATOM 639 O O . MET A 1 79 ? -6.070 -10.135 -5.211 1.00 55.81 79 MET A O 1
ATOM 643 N N . PRO A 1 80 ? -6.811 -10.609 -3.144 1.00 54.50 80 PRO A N 1
ATOM 644 C CA . PRO A 1 80 ? -8.197 -10.239 -3.405 1.00 54.50 80 PRO A CA 1
ATOM 645 C C . PRO A 1 80 ? -8.406 -8.716 -3.296 1.00 54.50 80 PRO A C 1
ATOM 647 O O . PRO A 1 80 ? -9.174 -8.256 -2.455 1.00 54.50 80 PRO A O 1
ATOM 650 N N . PHE A 1 81 ? -7.732 -7.912 -4.124 1.00 59.97 81 PHE A N 1
ATOM 651 C CA . PHE A 1 81 ? -8.047 -6.484 -4.260 1.00 59.97 81 PHE A CA 1
ATOM 652 C C . PHE A 1 81 ? -8.223 -6.081 -5.724 1.00 59.97 81 PHE A C 1
ATOM 654 O O . PHE A 1 81 ? -7.672 -6.693 -6.640 1.00 59.97 81 PHE A O 1
ATOM 661 N N . THR A 1 82 ? -9.054 -5.065 -5.950 1.00 61.69 82 THR A N 1
ATOM 662 C CA . THR A 1 82 ? -9.373 -4.587 -7.296 1.00 61.69 82 THR A CA 1
ATOM 663 C C . THR A 1 82 ? -8.195 -3.789 -7.840 1.00 61.69 82 THR A C 1
ATOM 665 O O . THR A 1 82 ? -7.905 -2.706 -7.330 1.00 61.69 82 THR A O 1
ATOM 668 N N . VAL A 1 83 ? -7.554 -4.303 -8.890 1.00 64.62 83 VAL A N 1
ATOM 669 C CA . VAL A 1 83 ? -6.580 -3.561 -9.701 1.00 64.62 83 VAL A CA 1
ATOM 670 C C . VAL A 1 83 ? -7.287 -3.018 -10.939 1.00 64.62 83 VAL A C 1
ATOM 672 O O . VAL A 1 83 ? -7.844 -3.778 -11.737 1.00 64.62 83 VAL A O 1
ATOM 675 N N . LEU A 1 84 ? -7.282 -1.699 -11.103 1.00 65.50 84 LEU A N 1
ATOM 676 C CA . LEU A 1 84 ? -7.712 -1.031 -12.323 1.00 65.50 84 LEU A CA 1
ATOM 677 C C . LEU A 1 84 ? -6.497 -0.844 -13.231 1.00 65.50 84 LEU A C 1
ATOM 679 O O . LEU A 1 84 ? -5.585 -0.080 -12.925 1.00 65.50 84 LEU A O 1
ATOM 683 N N . TYR A 1 85 ? -6.505 -1.539 -14.364 1.00 63.34 85 TYR A N 1
ATOM 684 C CA . TYR A 1 85 ? -5.458 -1.422 -15.371 1.00 63.34 85 TYR A CA 1
ATOM 685 C C . TYR A 1 85 ? -5.765 -0.264 -16.316 1.00 63.34 85 TYR A C 1
ATOM 687 O O . TYR A 1 85 ? -6.790 -0.276 -17.007 1.00 63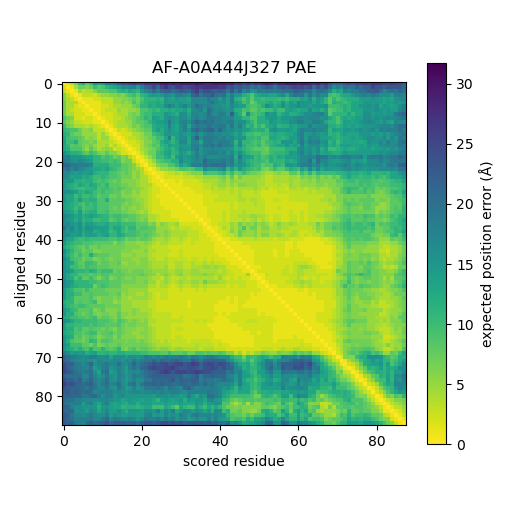.34 85 TYR A O 1
ATOM 695 N N . LEU A 1 86 ? -4.874 0.723 -16.371 1.00 53.66 86 LEU A N 1
ATOM 696 C CA . LEU A 1 86 ? -4.983 1.822 -17.325 1.00 53.66 86 LEU A CA 1
ATOM 697 C C . LEU A 1 86 ? -4.393 1.377 -18.668 1.00 53.66 86 LEU A C 1
ATOM 699 O O . LEU A 1 86 ? -3.184 1.406 -18.871 1.00 53.66 86 LEU A O 1
ATOM 703 N N . LYS A 1 87 ? -5.246 0.961 -19.607 1.00 45.81 87 LYS A N 1
ATOM 704 C CA . LYS A 1 87 ? -4.830 0.819 -21.009 1.00 45.81 87 LYS A CA 1
ATOM 705 C C . LYS A 1 87 ? -4.721 2.211 -21.630 1.00 45.81 87 LYS A C 1
ATOM 707 O O . LYS A 1 87 ? -5.687 2.970 -21.559 1.00 45.81 87 LYS A O 1
ATOM 712 N N . ARG A 1 88 ? -3.558 2.537 -22.200 1.00 51.53 88 ARG A N 1
ATOM 713 C CA . ARG A 1 88 ? -3.439 3.662 -23.136 1.00 51.53 88 ARG A CA 1
ATOM 714 C C . ARG A 1 88 ? -4.081 3.309 -24.472 1.00 51.53 88 ARG A C 1
ATOM 716 O O . ARG A 1 88 ? -4.001 2.121 -24.856 1.00 51.53 88 ARG A O 1
#

InterPro domains:
  IPR029063 S-adenosyl-L-methionine-dependent methyltransferase superfamily [G3DSA:3.40.50.150] (1-73)
  IPR029063 S-adenosyl-L-methionine-dependent methyltransferase superfamily [SSF53335] (1-71)